Protein AF-A0A920IPK2-F1 (afdb_monomer_lite)

Sequence (86 aa):
MHGLMRVRAFTQDDGHIFCTEDQIESETGLFIKFLSNIYADLGFKNFDIKLSTRPEMRVGSDETWDKAEEALEAAIKNLRISIQNR

Radius of gyration: 15.37 Å; chains: 1; bounding box: 36×44×31 Å

Secondary structure (DSSP, 8-state):
--TTTS-S------------GGGHHHHHHHHHHHHHHHHHHTT-----EEE----SS--S-HHHHHHHHHHHHHHHHHTT--EEE-

Structure (mmCIF, N/CA/C/O backbone):
data_AF-A0A920IPK2-F1
#
_entry.id   AF-A0A920IPK2-F1
#
loop_
_atom_site.group_PDB
_atom_site.id
_atom_site.type_symbol
_atom_site.label_atom_id
_atom_site.label_alt_id
_atom_site.label_comp_id
_atom_site.label_asym_id
_atom_site.label_entity_id
_atom_site.label_seq_id
_atom_site.pdbx_PDB_ins_code
_atom_site.Cartn_x
_atom_site.Cartn_y
_atom_site.Cartn_z
_atom_site.occupancy
_atom_site.B_iso_or_equiv
_atom_site.auth_seq_id
_atom_site.auth_comp_id
_atom_site.auth_asym_id
_atom_site.auth_atom_id
_atom_site.pdbx_PDB_model_num
ATOM 1 N N . MET A 1 1 ? 4.829 -27.748 -6.132 1.00 48.81 1 MET A N 1
ATOM 2 C CA . MET A 1 1 ? 3.702 -27.508 -7.063 1.00 48.81 1 MET A CA 1
ATOM 3 C C . MET A 1 1 ? 3.032 -26.207 -6.620 1.00 48.81 1 MET A C 1
ATOM 5 O O . MET A 1 1 ? 2.505 -26.187 -5.520 1.00 48.81 1 MET A O 1
ATOM 9 N N . HIS A 1 2 ? 3.152 -25.105 -7.373 1.00 72.19 2 HIS A N 1
ATOM 10 C CA . HIS A 1 2 ? 2.758 -23.751 -6.918 1.00 72.19 2 HIS A CA 1
ATOM 11 C C . HIS A 1 2 ? 1.413 -23.250 -7.475 1.00 72.19 2 HIS A C 1
ATOM 13 O O . HIS A 1 2 ? 1.212 -22.043 -7.523 1.00 72.19 2 HIS A O 1
ATOM 19 N N . GLY A 1 3 ? 0.506 -24.160 -7.859 1.00 85.88 3 GLY A N 1
ATOM 20 C CA . GLY A 1 3 ? -0.892 -23.878 -8.227 1.00 85.88 3 GLY A CA 1
ATOM 21 C C . GLY A 1 3 ? -1.134 -22.507 -8.872 1.00 85.88 3 GLY A C 1
ATOM 22 O O . GLY A 1 3 ? -0.464 -22.140 -9.832 1.00 85.88 3 GLY A O 1
ATOM 23 N N . LEU A 1 4 ? -2.071 -21.751 -8.297 1.00 91.50 4 LEU A N 1
ATOM 24 C CA . LEU A 1 4 ? -2.380 -20.371 -8.690 1.00 91.50 4 LEU A CA 1
ATOM 25 C C . LEU A 1 4 ? -1.532 -19.316 -7.952 1.00 91.50 4 LEU A C 1
ATOM 27 O O . LEU A 1 4 ? -1.636 -18.135 -8.249 1.00 91.50 4 LEU A O 1
ATOM 31 N N . MET A 1 5 ? -0.693 -19.724 -6.994 1.00 89.75 5 MET A N 1
ATOM 32 C CA . MET A 1 5 ? -0.006 -18.804 -6.075 1.00 89.75 5 MET A CA 1
ATOM 33 C C . MET A 1 5 ? 1.272 -18.189 -6.663 1.00 89.75 5 MET A C 1
ATOM 35 O O . MET A 1 5 ? 1.748 -17.171 -6.170 1.00 89.75 5 MET A O 1
ATOM 39 N N . ARG A 1 6 ? 1.864 -18.805 -7.697 1.00 95.00 6 ARG A N 1
ATOM 40 C CA . ARG A 1 6 ? 3.022 -18.245 -8.412 1.00 95.00 6 ARG A CA 1
ATOM 41 C C . ARG A 1 6 ? 2.985 -18.640 -9.881 1.00 95.00 6 ARG A C 1
ATOM 43 O O . ARG A 1 6 ? 3.289 -19.779 -10.233 1.00 95.00 6 ARG A O 1
ATOM 50 N N . VAL A 1 7 ? 2.663 -17.675 -10.731 1.00 93.88 7 VAL A N 1
ATOM 51 C CA . VAL A 1 7 ? 2.493 -17.860 -12.176 1.00 93.88 7 VAL A CA 1
ATOM 52 C C . VAL A 1 7 ? 3.299 -16.823 -12.956 1.00 93.88 7 VAL A C 1
ATOM 54 O O . VAL A 1 7 ? 3.758 -15.831 -12.397 1.00 93.88 7 VAL A O 1
ATOM 57 N N . ARG A 1 8 ? 3.512 -17.070 -14.253 1.00 94.69 8 ARG A N 1
ATOM 58 C CA . ARG A 1 8 ? 4.213 -16.128 -15.147 1.00 94.69 8 ARG A CA 1
ATOM 59 C C . ARG A 1 8 ? 3.307 -15.017 -15.680 1.00 94.69 8 ARG A C 1
ATOM 61 O O . ARG A 1 8 ? 3.814 -13.973 -16.062 1.00 94.69 8 ARG A O 1
ATOM 68 N N . ALA A 1 9 ? 2.002 -15.263 -15.730 1.00 95.69 9 ALA A N 1
ATOM 69 C CA . ALA A 1 9 ? 1.002 -14.322 -16.209 1.00 95.69 9 ALA A CA 1
ATOM 70 C C . ALA A 1 9 ? -0.241 -14.427 -15.324 1.00 95.69 9 ALA A C 1
ATOM 72 O O . ALA A 1 9 ? -0.722 -15.530 -15.063 1.00 95.69 9 ALA A O 1
ATOM 73 N N . PHE A 1 10 ? -0.720 -13.283 -14.855 1.00 96.19 10 PHE A N 1
ATOM 74 C CA . PHE A 1 10 ? -1.937 -13.119 -14.071 1.00 96.19 10 PHE A CA 1
ATOM 75 C C . PHE A 1 10 ? -2.472 -11.706 -14.300 1.00 96.19 10 PHE A C 1
ATOM 77 O O . PHE A 1 10 ? -1.756 -10.840 -14.804 1.00 96.19 10 PHE A O 1
ATOM 84 N N . THR A 1 11 ? -3.730 -11.491 -13.946 1.00 96.81 11 THR A N 1
ATOM 85 C CA . THR A 1 11 ? -4.367 -10.177 -13.998 1.00 96.81 11 THR A CA 1
ATOM 86 C C . THR A 1 11 ? -4.502 -9.653 -12.579 1.00 96.81 11 THR A C 1
ATOM 88 O O . THR A 1 11 ? -4.891 -10.404 -11.685 1.00 96.81 11 THR A O 1
ATOM 91 N N . GLN A 1 12 ? -4.168 -8.381 -12.390 1.00 96.69 12 GLN A N 1
ATOM 92 C CA . GLN A 1 12 ? -4.358 -7.658 -11.138 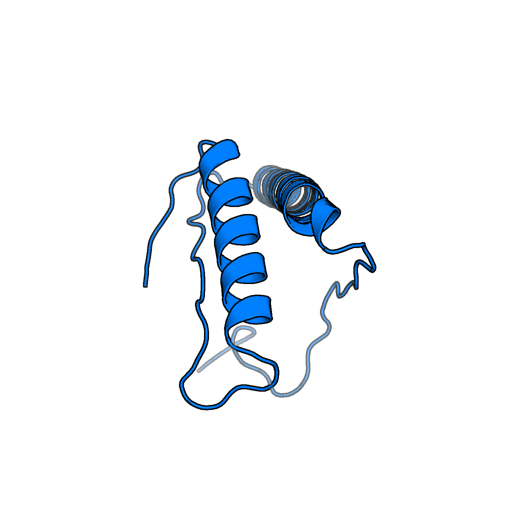1.00 96.69 12 GLN A CA 1
ATOM 93 C C . GLN A 1 12 ? -5.509 -6.670 -11.304 1.00 96.69 12 GLN A C 1
ATOM 95 O O . GLN A 1 12 ? -5.694 -6.095 -12.377 1.00 96.69 12 GLN A O 1
ATOM 100 N N . ASP A 1 13 ? -6.254 -6.463 -10.232 1.00 96.06 13 ASP A N 1
ATOM 101 C CA . ASP A 1 13 ? -7.162 -5.341 -10.017 1.00 96.06 13 ASP A CA 1
ATOM 102 C C . ASP A 1 13 ? -6.365 -4.055 -9.726 1.00 96.06 13 ASP A C 1
ATOM 104 O O . ASP A 1 13 ? -6.480 -3.444 -8.669 1.00 96.06 13 ASP A O 1
ATOM 108 N N . ASP A 1 14 ? -5.497 -3.682 -10.669 1.00 96.62 14 ASP A N 1
ATOM 109 C CA . ASP A 1 14 ? -4.501 -2.621 -10.501 1.00 96.62 14 ASP A CA 1
ATOM 110 C C . ASP A 1 14 ? -5.089 -1.203 -10.629 1.00 96.62 14 ASP A C 1
ATOM 112 O O . ASP A 1 14 ? -6.048 -0.962 -11.370 1.00 96.62 14 ASP A O 1
ATOM 116 N N . GLY A 1 15 ? -4.479 -0.243 -9.930 1.00 95.88 15 GLY A N 1
ATOM 117 C CA . GLY A 1 15 ? -4.919 1.148 -9.867 1.00 95.88 15 GLY A CA 1
ATOM 118 C C . GLY A 1 15 ? -3.816 2.093 -9.388 1.00 95.88 15 GLY A C 1
ATOM 119 O O . GLY A 1 15 ? -2.970 1.724 -8.580 1.00 95.88 15 GLY A O 1
ATOM 120 N N . HIS A 1 16 ? -3.836 3.333 -9.885 1.00 97.75 16 HIS A N 1
ATOM 121 C CA . HIS A 1 16 ? -2.822 4.347 -9.581 1.00 97.75 16 HIS A CA 1
ATOM 122 C C . HIS A 1 16 ? -3.482 5.619 -9.041 1.00 97.75 16 HIS A C 1
ATOM 124 O O . HIS A 1 16 ? -4.328 6.214 -9.712 1.00 97.75 16 HIS A O 1
ATOM 130 N N . ILE A 1 17 ? -3.075 6.043 -7.843 1.00 96.81 17 ILE A N 1
ATOM 131 C CA . ILE A 1 17 ? -3.517 7.293 -7.216 1.00 96.81 17 ILE A CA 1
ATOM 132 C C . ILE A 1 17 ? -2.456 8.362 -7.483 1.00 96.81 17 ILE A C 1
ATOM 134 O O . ILE A 1 17 ? -1.300 8.208 -7.095 1.00 96.81 17 ILE A O 1
ATOM 138 N N . PHE A 1 18 ? -2.854 9.454 -8.135 1.00 97.44 18 PHE A N 1
ATOM 139 C CA . PHE A 1 18 ? -2.021 10.644 -8.298 1.00 97.44 18 PHE A CA 1
ATOM 140 C C . PHE A 1 18 ? -2.475 11.692 -7.286 1.00 97.44 18 PHE A C 1
ATOM 142 O O . PHE A 1 18 ? -3.611 12.158 -7.350 1.00 97.44 18 PHE A O 1
ATOM 149 N N . CYS A 1 19 ? -1.594 12.049 -6.359 1.00 96.06 19 CYS A N 1
ATOM 150 C CA . CYS A 1 19 ? -1.873 12.988 -5.279 1.00 96.06 19 CYS A CA 1
ATOM 151 C C . CYS A 1 19 ? -0.627 13.832 -4.970 1.00 96.06 19 CYS A C 1
ATOM 153 O O . CYS A 1 19 ? 0.473 13.530 -5.447 1.00 96.06 19 CYS A O 1
ATOM 155 N N . THR A 1 20 ? -0.799 14.921 -4.229 1.00 95.38 20 THR A N 1
ATOM 156 C CA . THR A 1 20 ? 0.316 15.729 -3.719 1.00 95.38 20 THR A CA 1
ATOM 157 C C . THR A 1 20 ? 0.973 15.053 -2.510 1.00 95.38 20 THR A C 1
ATOM 159 O O . THR A 1 20 ? 0.398 14.150 -1.905 1.00 95.38 20 THR A O 1
ATOM 162 N N . GLU A 1 21 ? 2.188 15.471 -2.135 1.00 90.62 21 GLU A N 1
ATOM 163 C CA . GLU A 1 21 ? 2.931 14.842 -1.024 1.00 90.62 21 GLU A CA 1
ATOM 164 C C . GLU A 1 21 ? 2.152 14.861 0.303 1.00 90.62 21 GLU A C 1
ATOM 166 O O . GLU A 1 21 ? 2.169 13.887 1.051 1.00 90.62 21 GLU A O 1
ATOM 171 N N . ASP A 1 22 ? 1.423 15.942 0.578 1.00 93.25 22 ASP A N 1
ATOM 172 C CA . ASP A 1 22 ? 0.602 16.114 1.779 1.00 93.25 22 ASP A CA 1
ATOM 173 C C . ASP A 1 22 ? -0.644 15.212 1.812 1.00 93.25 22 ASP A C 1
ATOM 175 O O . ASP A 1 22 ? -1.229 15.008 2.874 1.00 93.25 22 ASP A O 1
ATOM 179 N N . GLN A 1 23 ? -1.037 14.633 0.676 1.00 95.94 23 GLN A N 1
ATOM 180 C CA . GLN A 1 23 ? -2.203 13.754 0.565 1.00 95.94 23 GLN A CA 1
ATOM 181 C C . GLN A 1 23 ? -1.864 12.269 0.766 1.00 95.94 23 GLN A C 1
ATOM 183 O O . GLN A 1 23 ? -2.780 11.457 0.921 1.00 95.94 23 GLN A O 1
ATOM 188 N N . ILE A 1 24 ? -0.575 11.901 0.797 1.00 95.12 24 ILE A N 1
ATOM 189 C CA . ILE A 1 24 ? -0.122 10.499 0.857 1.00 95.12 24 ILE A CA 1
ATOM 190 C C . ILE A 1 24 ? -0.734 9.765 2.054 1.00 95.12 24 ILE A C 1
ATOM 192 O O . ILE A 1 24 ? -1.246 8.654 1.900 1.00 95.12 24 ILE A O 1
ATOM 196 N N . GLU A 1 25 ? -0.724 10.384 3.237 1.00 95.12 25 GLU A N 1
ATOM 197 C CA . GLU A 1 25 ? -1.278 9.776 4.450 1.00 95.12 25 GLU A CA 1
ATOM 198 C C . GLU A 1 25 ? -2.782 9.491 4.299 1.00 95.12 25 GLU A C 1
ATOM 200 O O . GLU A 1 25 ? -3.240 8.370 4.548 1.00 95.12 25 GLU A O 1
ATOM 205 N N . SER A 1 26 ? -3.559 10.482 3.845 1.00 95.75 26 SER A N 1
ATOM 206 C CA . SER A 1 26 ? -5.011 10.344 3.707 1.00 95.75 26 SER A CA 1
ATOM 207 C C . SER A 1 26 ? -5.406 9.326 2.641 1.00 95.75 26 SER A C 1
ATOM 209 O O . SER A 1 26 ? -6.282 8.498 2.893 1.00 95.75 26 SER A O 1
ATOM 211 N N . GLU A 1 27 ? -4.740 9.336 1.483 1.00 97.69 27 GLU A N 1
ATOM 212 C CA . GLU A 1 27 ? -5.023 8.398 0.390 1.00 97.69 27 GLU A CA 1
ATOM 213 C C . GLU A 1 27 ? -4.679 6.960 0.796 1.00 97.69 27 GLU A C 1
ATOM 215 O O . GLU A 1 27 ? -5.467 6.036 0.576 1.00 97.69 27 GLU A O 1
ATOM 220 N N . THR A 1 28 ? -3.558 6.772 1.497 1.00 95.94 28 THR A N 1
ATOM 221 C CA . THR A 1 28 ? -3.171 5.468 2.056 1.00 95.94 28 THR A CA 1
ATOM 222 C C . THR A 1 28 ? -4.216 4.966 3.054 1.00 95.94 28 THR A C 1
ATOM 224 O O . THR A 1 28 ? -4.637 3.808 2.992 1.00 95.94 28 THR A O 1
ATOM 227 N N . GLY A 1 29 ? -4.689 5.839 3.948 1.00 94.62 29 GLY A N 1
ATOM 228 C CA . GLY A 1 29 ? -5.725 5.505 4.924 1.00 94.62 29 GLY A CA 1
ATOM 229 C C . GLY A 1 29 ? -7.050 5.083 4.281 1.00 94.62 29 GLY A C 1
ATOM 230 O O . GLY A 1 29 ? -7.651 4.077 4.677 1.00 94.62 29 GLY A O 1
ATOM 231 N N . LEU A 1 30 ? -7.493 5.823 3.259 1.00 95.69 30 LEU A N 1
ATOM 232 C CA . LEU A 1 30 ? -8.697 5.505 2.489 1.00 95.69 30 LEU A CA 1
ATOM 233 C C . LEU A 1 30 ? -8.568 4.155 1.781 1.00 95.69 30 LEU A C 1
ATOM 235 O O . LEU A 1 30 ? -9.491 3.337 1.853 1.00 95.69 30 LEU A O 1
ATOM 239 N N . PHE A 1 31 ? -7.418 3.892 1.161 1.00 96.25 31 PHE A N 1
ATOM 240 C CA . PHE A 1 31 ? -7.170 2.636 0.464 1.00 96.25 31 PHE A CA 1
ATOM 241 C C . PHE A 1 31 ? -7.145 1.433 1.415 1.00 96.25 31 PHE A C 1
ATOM 243 O O . PHE A 1 31 ? -7.803 0.427 1.147 1.00 96.25 31 PHE A O 1
ATOM 250 N N . ILE A 1 32 ? -6.463 1.532 2.562 1.00 94.31 32 ILE A N 1
ATOM 251 C CA . ILE A 1 32 ? -6.441 0.436 3.545 1.00 94.31 32 ILE A CA 1
ATOM 252 C C . ILE A 1 32 ? -7.858 0.138 4.042 1.00 94.31 32 ILE A C 1
ATOM 254 O O . ILE A 1 32 ? -8.237 -1.030 4.153 1.00 94.31 32 ILE A O 1
ATOM 258 N N . LYS A 1 33 ? -8.676 1.166 4.302 1.00 92.44 33 LYS A N 1
ATOM 259 C CA . LYS A 1 33 ? -10.079 0.979 4.699 1.00 92.44 33 LYS A CA 1
ATOM 260 C C . LYS A 1 33 ? -10.892 0.275 3.610 1.00 92.44 33 LYS A C 1
ATOM 262 O O . LYS A 1 33 ? -11.667 -0.626 3.920 1.00 92.44 33 LYS A O 1
ATOM 267 N N . PHE A 1 34 ? -10.710 0.665 2.351 1.00 94.56 34 PHE A N 1
ATOM 268 C CA . PHE A 1 34 ? -11.353 0.015 1.210 1.00 94.56 34 PHE A CA 1
ATOM 269 C C . PHE A 1 34 ? -10.968 -1.468 1.108 1.00 94.56 34 PHE A C 1
ATOM 271 O O . PHE A 1 34 ? -11.852 -2.325 1.088 1.00 94.56 34 PHE A O 1
ATOM 278 N N . LEU A 1 35 ? -9.670 -1.780 1.150 1.00 94.25 35 LEU A N 1
ATOM 279 C CA . LEU A 1 35 ? -9.176 -3.158 1.100 1.00 94.25 35 LEU A CA 1
ATOM 280 C C . LEU A 1 35 ? -9.665 -3.993 2.296 1.00 94.25 35 LEU A C 1
ATOM 282 O O . LEU A 1 35 ? -10.045 -5.151 2.131 1.00 94.25 35 LEU A O 1
ATOM 286 N N . SER A 1 36 ? -9.726 -3.392 3.489 1.00 91.81 36 SER A N 1
ATOM 287 C CA . SER A 1 36 ? -10.257 -4.037 4.700 1.00 91.81 36 SER A CA 1
ATOM 288 C C . SER A 1 36 ? -11.713 -4.476 4.527 1.00 91.81 36 SER A C 1
ATOM 290 O O . SER A 1 36 ? -12.076 -5.573 4.949 1.00 91.81 36 SER A O 1
ATOM 292 N N . ASN A 1 37 ? -12.543 -3.643 3.888 1.00 93.06 37 ASN A N 1
ATOM 293 C CA . ASN A 1 37 ? -13.942 -3.977 3.613 1.00 93.06 37 ASN A CA 1
ATOM 294 C C . ASN A 1 37 ? -14.053 -5.146 2.627 1.00 93.06 37 ASN A C 1
ATOM 296 O O . ASN A 1 37 ? -14.825 -6.067 2.869 1.00 93.06 37 ASN A O 1
ATOM 300 N N . ILE A 1 38 ? -13.230 -5.159 1.572 1.00 95.62 38 ILE A N 1
ATOM 301 C CA . ILE A 1 38 ? -13.188 -6.278 0.618 1.00 95.62 38 ILE A CA 1
ATOM 302 C C . ILE A 1 38 ? -12.810 -7.580 1.330 1.00 95.62 38 ILE A C 1
ATOM 304 O O . ILE A 1 38 ? -13.445 -8.613 1.127 1.00 95.62 38 ILE A O 1
ATOM 308 N N . TYR A 1 39 ? -11.791 -7.549 2.190 1.00 95.00 39 TYR A N 1
ATOM 309 C CA . TYR A 1 39 ? -11.394 -8.724 2.965 1.00 95.00 39 TYR A CA 1
ATOM 310 C C . TYR A 1 39 ? -12.516 -9.214 3.883 1.00 95.00 39 TYR A C 1
ATOM 312 O O . TYR A 1 39 ? -12.741 -10.424 3.961 1.00 95.00 39 TYR A O 1
ATOM 320 N N . ALA A 1 40 ? -13.254 -8.299 4.517 1.00 92.62 40 ALA A N 1
ATOM 321 C CA . ALA A 1 40 ? -14.415 -8.645 5.329 1.00 92.62 40 ALA A CA 1
ATOM 322 C C . ALA A 1 40 ? -15.528 -9.308 4.495 1.00 92.62 40 ALA A C 1
ATOM 324 O O . ALA A 1 40 ? -16.036 -10.356 4.900 1.00 92.62 40 ALA A O 1
ATOM 325 N N . ASP A 1 41 ? -15.848 -8.763 3.316 1.00 96.31 41 ASP A N 1
ATOM 326 C CA . ASP A 1 41 ? -16.852 -9.317 2.393 1.00 96.31 41 ASP A CA 1
ATOM 327 C C . ASP A 1 41 ? -16.465 -10.717 1.882 1.00 96.31 41 ASP A C 1
ATOM 329 O O . ASP A 1 41 ? -17.323 -11.579 1.682 1.00 96.31 41 ASP A O 1
ATOM 333 N N . LEU A 1 42 ? -15.163 -10.982 1.734 1.00 96.88 42 LEU A N 1
ATOM 334 C CA . LEU A 1 42 ? -14.613 -12.293 1.369 1.00 96.88 42 LEU A CA 1
ATOM 335 C C . LEU A 1 42 ? -14.484 -13.267 2.559 1.00 96.88 42 LEU A C 1
ATOM 337 O O . LEU A 1 42 ? -14.072 -14.414 2.377 1.00 96.88 42 LEU A O 1
ATOM 341 N N . GLY A 1 43 ? -14.841 -12.843 3.775 1.00 95.44 43 GLY A N 1
ATOM 342 C CA . GLY A 1 43 ? -14.837 -13.678 4.979 1.00 95.44 43 GLY A CA 1
ATOM 343 C C . GLY A 1 43 ? -13.501 -13.745 5.728 1.00 95.44 43 GLY A C 1
ATOM 344 O O . GLY A 1 43 ? -13.360 -14.556 6.652 1.00 95.44 43 GLY A O 1
ATOM 345 N N . PHE A 1 44 ? -12.524 -12.901 5.389 1.00 93.00 44 PHE A N 1
ATOM 346 C CA . PHE A 1 44 ? -11.266 -12.789 6.127 1.00 93.00 44 PHE A CA 1
ATOM 347 C C . PHE A 1 44 ? -11.443 -11.887 7.349 1.00 93.00 44 PHE A C 1
ATOM 349 O O . PHE A 1 44 ? -11.685 -10.690 7.242 1.00 93.00 44 PHE A O 1
ATOM 356 N N . LYS A 1 45 ? -11.306 -12.475 8.542 1.00 83.75 45 LYS A N 1
ATOM 357 C CA . LYS A 1 45 ? -11.532 -11.766 9.814 1.00 83.75 45 LYS A CA 1
ATOM 358 C C . LYS A 1 45 ? -10.335 -10.947 10.285 1.00 83.75 45 LYS A C 1
ATOM 360 O O . LYS A 1 45 ? -10.525 -9.976 11.002 1.00 83.75 45 LYS A O 1
ATOM 365 N N . ASN A 1 46 ? -9.127 -11.371 9.920 1.00 85.69 46 ASN A N 1
ATOM 366 C CA . ASN A 1 46 ? -7.876 -10.781 10.378 1.00 85.69 46 ASN A CA 1
ATOM 367 C C . ASN A 1 46 ? -6.870 -10.762 9.227 1.00 85.69 46 ASN A C 1
ATOM 369 O O . ASN A 1 46 ? -6.796 -11.721 8.455 1.00 85.69 46 ASN A O 1
ATOM 373 N N . PHE A 1 47 ? -6.065 -9.710 9.169 1.00 87.50 47 PHE A N 1
ATOM 374 C CA . PHE A 1 47 ? -4.893 -9.606 8.311 1.00 87.50 47 PHE A CA 1
ATOM 375 C C . PHE A 1 47 ? -3.865 -8.699 8.993 1.00 87.50 47 PHE A C 1
ATOM 377 O O . PHE A 1 47 ? -4.227 -7.837 9.793 1.00 87.50 47 PHE A O 1
ATOM 384 N N . ASP A 1 48 ? -2.591 -8.908 8.675 1.00 88.81 48 ASP A N 1
ATOM 385 C CA . ASP A 1 48 ? -1.499 -8.072 9.163 1.00 88.81 48 ASP A CA 1
ATOM 386 C C . ASP A 1 48 ? -1.099 -7.067 8.083 1.00 88.81 48 ASP A C 1
ATOM 388 O O . ASP A 1 48 ? -0.988 -7.421 6.904 1.00 88.81 48 ASP A O 1
ATOM 392 N N . ILE A 1 49 ? -0.811 -5.832 8.489 1.00 89.38 49 ILE A N 1
ATOM 393 C CA . ILE A 1 49 ? -0.186 -4.840 7.612 1.00 89.38 49 ILE A CA 1
ATOM 394 C C . ILE A 1 49 ? 1.324 -4.875 7.839 1.00 89.38 49 ILE A C 1
ATOM 396 O O . ILE A 1 49 ? 1.793 -4.866 8.980 1.00 89.38 49 ILE A O 1
ATOM 400 N N . LYS A 1 50 ? 2.083 -4.911 6.739 1.00 90.06 50 LYS A N 1
ATOM 401 C CA . LYS A 1 50 ? 3.548 -4.867 6.748 1.00 90.06 50 LYS A CA 1
ATOM 402 C C . LYS A 1 50 ? 4.0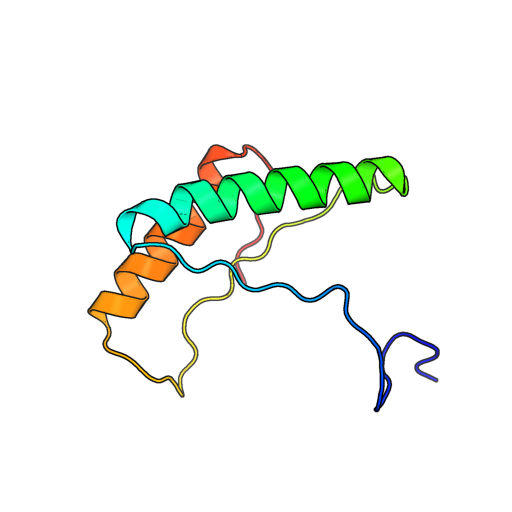32 -3.649 5.982 1.00 90.06 50 LYS A C 1
ATOM 404 O O . LYS A 1 50 ? 3.835 -3.575 4.771 1.00 90.06 50 LYS A O 1
ATOM 409 N N . LEU A 1 51 ? 4.688 -2.730 6.683 1.00 92.06 51 LEU A N 1
ATOM 410 C CA . LEU A 1 51 ? 5.352 -1.591 6.061 1.00 92.06 51 LEU A CA 1
ATOM 411 C C . LEU A 1 51 ? 6.695 -2.050 5.484 1.00 92.06 51 LEU A C 1
ATOM 413 O O . LEU A 1 51 ? 7.526 -2.605 6.200 1.00 92.06 51 LEU A O 1
ATOM 417 N N . SER A 1 52 ? 6.887 -1.857 4.181 1.00 92.00 52 SER A N 1
ATOM 418 C CA . SER A 1 52 ? 8.168 -2.112 3.517 1.00 92.00 52 SER A CA 1
ATOM 419 C C . SER A 1 52 ? 8.898 -0.787 3.337 1.00 92.00 52 SER A C 1
ATOM 421 O O . SER A 1 52 ? 8.356 0.122 2.714 1.00 92.00 52 SER A O 1
ATOM 423 N N . THR A 1 53 ? 10.100 -0.684 3.895 1.00 93.38 53 THR A N 1
ATOM 424 C CA . THR A 1 53 ? 10.945 0.515 3.838 1.00 93.38 53 THR A CA 1
ATOM 425 C C . THR A 1 53 ? 11.912 0.465 2.654 1.00 93.38 53 THR A C 1
ATOM 427 O O . THR A 1 53 ? 11.976 -0.526 1.915 1.00 93.38 53 THR A O 1
ATOM 430 N N . ARG A 1 54 ? 12.648 1.557 2.443 1.00 94.81 54 ARG A N 1
ATOM 431 C CA . ARG A 1 54 ? 13.575 1.735 1.327 1.00 94.81 54 ARG A CA 1
ATOM 432 C C . ARG A 1 54 ? 14.599 0.592 1.228 1.00 94.81 54 ARG A C 1
ATOM 434 O O . ARG A 1 54 ? 15.237 0.247 2.224 1.00 94.81 54 ARG A O 1
ATOM 441 N N . PRO A 1 55 ? 14.807 0.016 0.032 1.00 94.62 55 PRO A N 1
ATOM 442 C CA . PRO A 1 55 ? 15.845 -0.986 -0.200 1.00 94.62 55 PRO A CA 1
ATOM 443 C C . PRO A 1 55 ? 17.228 -0.344 -0.414 1.00 94.62 55 PRO A C 1
ATOM 445 O O . PRO A 1 55 ? 17.342 0.862 -0.634 1.00 94.62 55 PRO A O 1
ATOM 448 N N . GLU A 1 56 ? 18.285 -1.164 -0.428 1.00 94.12 56 GLU A N 1
ATOM 449 C CA . GLU A 1 56 ? 19.659 -0.709 -0.716 1.00 94.12 56 GLU A CA 1
ATOM 450 C C . GLU A 1 56 ? 19.779 -0.039 -2.094 1.00 94.12 56 GLU A C 1
ATOM 452 O O . GLU A 1 56 ? 20.378 1.026 -2.229 1.00 94.12 56 GLU A O 1
ATOM 457 N N . MET A 1 57 ? 19.182 -0.647 -3.124 1.00 95.06 57 MET A N 1
ATOM 458 C CA . MET A 1 57 ? 19.129 -0.089 -4.475 1.00 95.06 57 MET A CA 1
ATOM 459 C C . MET A 1 57 ? 17.820 0.668 -4.674 1.00 95.06 57 MET A C 1
ATOM 461 O O . MET A 1 57 ? 16.760 0.052 -4.787 1.00 95.06 57 MET A O 1
ATOM 465 N N . ARG A 1 58 ? 17.892 1.998 -4.749 1.00 93.12 58 ARG A N 1
ATOM 466 C CA . ARG A 1 58 ? 16.720 2.879 -4.833 1.00 93.12 58 ARG A CA 1
ATOM 467 C C . ARG A 1 58 ? 16.956 4.094 -5.725 1.00 93.12 58 ARG A C 1
ATOM 469 O O . ARG A 1 58 ? 18.091 4.457 -6.018 1.00 93.12 58 ARG A O 1
ATOM 476 N N . VAL A 1 59 ? 15.854 4.710 -6.143 1.00 94.12 59 VAL A N 1
ATOM 477 C CA . VAL A 1 59 ? 15.809 5.971 -6.898 1.00 94.12 59 VAL A CA 1
ATOM 478 C C . VAL A 1 59 ? 15.137 7.036 -6.027 1.00 94.12 59 VAL A C 1
ATOM 480 O O . VAL A 1 59 ? 14.294 6.701 -5.195 1.00 94.12 59 VAL A O 1
ATOM 483 N N . GLY A 1 60 ? 15.503 8.304 -6.222 1.00 92.88 60 GLY A N 1
ATOM 484 C CA . GLY A 1 60 ? 15.018 9.434 -5.423 1.00 92.88 60 GLY A CA 1
ATOM 485 C C . GLY A 1 60 ? 15.997 9.829 -4.317 1.00 92.88 60 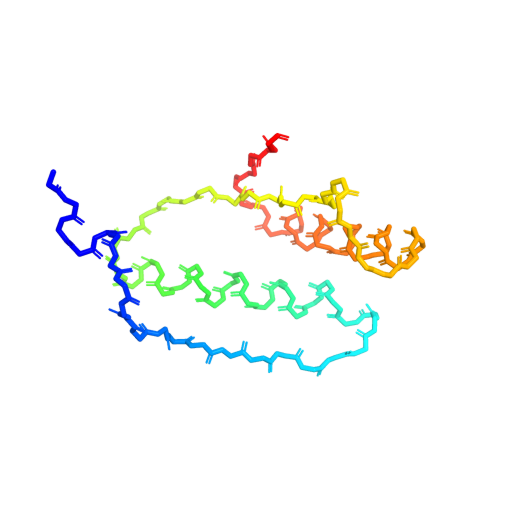GLY A C 1
ATOM 486 O O . GLY A 1 60 ? 16.990 9.139 -4.086 1.00 92.88 60 GLY A O 1
ATOM 487 N N . SER A 1 61 ? 15.735 10.962 -3.668 1.00 95.56 61 SER A N 1
ATOM 488 C CA . SER A 1 61 ? 16.568 11.459 -2.571 1.00 95.56 61 SER A CA 1
ATOM 489 C C . SER A 1 61 ? 16.132 10.886 -1.222 1.00 95.56 61 SER A C 1
ATOM 491 O O . SER A 1 61 ? 15.029 10.350 -1.088 1.00 95.56 61 SER A O 1
ATOM 493 N N . ASP A 1 62 ? 16.999 10.998 -0.218 1.00 95.38 62 ASP A N 1
ATOM 494 C CA . ASP A 1 62 ? 16.711 10.529 1.140 1.00 95.38 62 ASP A CA 1
ATOM 495 C C . ASP A 1 62 ? 15.510 11.260 1.728 1.00 95.38 62 ASP A C 1
ATOM 497 O O . ASP A 1 62 ? 14.635 10.619 2.296 1.00 95.38 62 ASP A O 1
ATOM 501 N N . GLU A 1 63 ? 15.395 12.559 1.465 1.00 95.19 63 GLU A N 1
ATOM 502 C CA . GLU A 1 63 ? 14.312 13.396 1.974 1.00 95.19 63 GLU A CA 1
ATOM 503 C C . GLU A 1 63 ? 12.949 12.989 1.398 1.00 95.19 63 GLU A C 1
ATOM 505 O O . GLU A 1 63 ? 11.943 13.009 2.107 1.00 95.19 63 GLU A O 1
ATOM 510 N N . THR A 1 64 ? 12.887 12.608 0.116 1.00 92.75 64 THR A N 1
ATOM 511 C CA . THR A 1 64 ? 11.646 12.097 -0.489 1.00 92.75 64 THR A CA 1
ATOM 512 C C . THR A 1 64 ? 11.237 10.772 0.146 1.00 92.75 64 THR A C 1
ATOM 514 O O . THR A 1 64 ? 10.057 10.558 0.422 1.00 92.75 64 THR A O 1
ATOM 517 N N . TRP A 1 65 ? 12.205 9.888 0.392 1.00 95.12 65 TRP A N 1
ATOM 518 C CA . TRP A 1 65 ? 11.944 8.614 1.053 1.00 95.12 65 TRP A CA 1
ATOM 519 C C . TRP A 1 65 ? 11.514 8.795 2.510 1.00 95.12 65 TRP A C 1
ATOM 521 O O . TRP A 1 65 ? 10.563 8.139 2.925 1.00 95.12 65 TRP A O 1
ATOM 531 N N . ASP A 1 66 ? 12.157 9.697 3.256 1.00 94.50 66 ASP A N 1
ATOM 532 C CA . ASP A 1 66 ? 11.816 9.998 4.652 1.00 94.50 66 ASP A CA 1
ATOM 533 C C . ASP A 1 66 ? 10.353 10.435 4.762 1.00 94.50 66 ASP A C 1
ATOM 535 O O . ASP A 1 66 ? 9.586 9.855 5.528 1.00 94.50 66 ASP A O 1
ATOM 539 N N . LYS A 1 67 ? 9.938 11.384 3.914 1.00 92.94 67 LYS A N 1
ATOM 540 C CA . LYS A 1 67 ? 8.548 11.852 3.855 1.00 92.94 67 LYS A CA 1
ATOM 541 C C . LYS A 1 67 ? 7.561 10.734 3.525 1.00 92.94 67 LYS A C 1
ATOM 543 O O . LYS A 1 67 ? 6.506 10.643 4.146 1.00 92.94 67 LYS A O 1
ATOM 548 N N . ALA A 1 68 ? 7.878 9.902 2.531 1.00 93.38 68 ALA A N 1
ATOM 549 C CA . ALA A 1 68 ? 6.988 8.830 2.101 1.00 93.38 68 ALA A CA 1
ATOM 550 C C . ALA A 1 68 ? 6.836 7.752 3.184 1.00 93.38 68 ALA A C 1
ATOM 552 O O . ALA A 1 68 ? 5.720 7.333 3.482 1.00 93.38 68 ALA A O 1
ATOM 553 N N . GLU A 1 69 ? 7.939 7.319 3.797 1.00 95.12 69 GLU A N 1
ATOM 554 C CA . GLU A 1 69 ? 7.917 6.327 4.874 1.00 95.12 69 GLU A CA 1
ATOM 555 C C . GLU A 1 69 ? 7.170 6.844 6.107 1.00 95.12 69 GLU A C 1
ATOM 557 O O . GLU A 1 69 ? 6.349 6.110 6.657 1.00 95.12 69 GLU A O 1
ATOM 562 N N . GLU A 1 70 ? 7.392 8.103 6.499 1.00 95.12 70 GLU A N 1
ATOM 563 C CA . GLU A 1 70 ? 6.692 8.731 7.624 1.00 95.12 70 GLU A CA 1
ATOM 564 C C . GLU A 1 70 ? 5.181 8.818 7.368 1.00 95.12 70 GLU A C 1
ATOM 566 O O . GLU A 1 70 ? 4.389 8.408 8.218 1.00 95.12 70 GLU A O 1
ATOM 571 N N . ALA A 1 71 ? 4.767 9.266 6.177 1.00 94.69 71 ALA A N 1
ATOM 572 C CA . ALA A 1 71 ? 3.353 9.361 5.812 1.00 94.69 71 ALA A CA 1
ATOM 573 C C . ALA A 1 71 ? 2.662 7.985 5.780 1.00 94.69 71 ALA A C 1
ATOM 575 O O . ALA A 1 71 ? 1.538 7.837 6.267 1.00 94.69 71 ALA A O 1
ATOM 576 N N . LEU A 1 72 ? 3.333 6.960 5.242 1.00 94.56 72 LEU A N 1
ATOM 577 C CA . LEU A 1 72 ? 2.814 5.590 5.230 1.00 94.56 72 LEU A CA 1
ATOM 578 C C . LEU A 1 72 ? 2.704 5.023 6.650 1.00 94.56 72 LEU A C 1
ATOM 580 O O . LEU A 1 72 ? 1.692 4.411 6.995 1.00 94.56 72 LEU A O 1
ATOM 584 N N . GLU A 1 73 ? 3.716 5.230 7.493 1.00 93.88 73 GLU A N 1
ATOM 585 C CA . GLU A 1 73 ? 3.691 4.759 8.876 1.00 93.88 73 GLU A CA 1
ATOM 586 C C . GLU A 1 73 ? 2.587 5.457 9.690 1.00 93.88 73 GLU A C 1
ATOM 588 O O . GLU A 1 73 ? 1.852 4.792 10.430 1.00 93.88 73 GLU A O 1
ATOM 593 N N . ALA A 1 74 ? 2.428 6.774 9.523 1.00 93.19 74 ALA A N 1
ATOM 594 C CA . ALA A 1 74 ? 1.374 7.561 10.158 1.00 93.19 74 ALA A CA 1
ATOM 595 C C . ALA A 1 74 ? -0.022 7.053 9.769 1.00 93.19 74 ALA A C 1
ATOM 597 O O . ALA A 1 74 ? -0.844 6.778 10.650 1.00 93.19 74 ALA A O 1
ATOM 598 N N . ALA A 1 75 ? -0.259 6.818 8.472 1.00 92.19 75 ALA A N 1
ATOM 599 C CA . ALA A 1 75 ? -1.526 6.289 7.974 1.00 92.19 75 ALA A CA 1
ATOM 600 C C . ALA A 1 75 ? -1.883 4.952 8.641 1.00 92.19 75 ALA A C 1
ATOM 602 O O . ALA A 1 75 ? -3.006 4.765 9.111 1.00 92.19 75 ALA A O 1
ATOM 603 N N . ILE A 1 76 ? -0.921 4.029 8.741 1.00 90.69 76 ILE A N 1
ATOM 604 C CA . ILE A 1 76 ? -1.150 2.712 9.348 1.00 90.69 76 ILE A CA 1
ATOM 605 C C . ILE A 1 76 ? -1.410 2.844 10.860 1.00 90.69 76 ILE A C 1
ATOM 607 O O . ILE A 1 76 ? -2.358 2.241 11.373 1.00 90.69 76 ILE A O 1
ATOM 611 N N . LYS A 1 77 ? -0.622 3.654 11.584 1.00 88.06 77 LYS A N 1
ATOM 612 C CA . LYS A 1 77 ? -0.7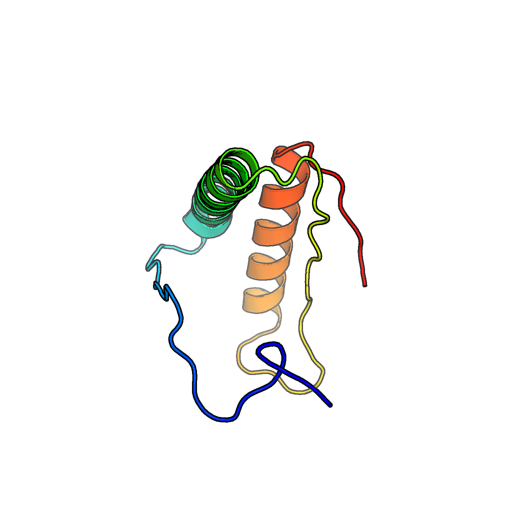99 3.883 13.034 1.00 88.06 77 LYS A CA 1
ATOM 613 C C . LYS A 1 77 ? -2.176 4.466 13.362 1.00 88.06 77 LYS A C 1
ATOM 615 O O . LYS A 1 77 ? -2.794 4.066 14.352 1.00 88.06 77 LYS A O 1
ATOM 620 N N . ASN A 1 78 ? -2.688 5.353 12.512 1.00 84.69 78 ASN A N 1
ATOM 621 C CA . ASN A 1 78 ? -3.983 6.004 12.707 1.00 84.69 78 ASN A CA 1
ATOM 622 C C . ASN A 1 78 ? -5.184 5.055 12.520 1.00 84.69 78 ASN A C 1
ATOM 624 O O . ASN A 1 78 ? -6.260 5.310 13.066 1.00 84.69 78 ASN A O 1
ATOM 628 N N . LEU A 1 79 ? -5.010 3.922 11.831 1.00 76.31 79 LEU A N 1
ATOM 629 C CA . LEU A 1 79 ? -6.092 2.975 11.529 1.00 76.31 79 LEU A CA 1
ATOM 630 C C . LEU A 1 79 ? -6.399 1.965 12.650 1.00 76.31 79 LEU A C 1
ATOM 632 O O . LEU A 1 79 ? -7.393 1.248 12.551 1.00 76.31 79 LEU A O 1
ATOM 636 N N . ARG A 1 80 ? -5.601 1.911 13.731 1.00 66.88 80 ARG A N 1
ATOM 637 C CA . ARG A 1 80 ? -5.758 0.955 14.858 1.00 66.88 80 ARG A CA 1
ATOM 638 C C . ARG A 1 80 ? -5.848 -0.526 14.428 1.00 66.88 80 ARG A C 1
ATOM 640 O O . ARG A 1 80 ? -6.501 -1.324 15.098 1.00 66.88 80 ARG A O 1
ATOM 647 N N . ILE A 1 81 ? -5.193 -0.897 13.329 1.00 67.75 81 ILE A N 1
ATOM 648 C CA . ILE A 1 81 ? -5.059 -2.286 12.852 1.00 67.75 81 ILE A CA 1
ATOM 649 C C . ILE A 1 81 ? -3.735 -2.864 13.386 1.00 67.75 81 ILE A C 1
ATOM 651 O O . ILE A 1 81 ? -2.800 -2.113 13.658 1.00 67.75 81 ILE A O 1
ATOM 655 N N . SER A 1 82 ? -3.636 -4.182 13.579 1.00 57.31 82 SER A N 1
ATOM 656 C CA . SER A 1 82 ? -2.387 -4.840 13.994 1.00 57.31 82 SER A CA 1
ATOM 657 C C . SER A 1 82 ? -1.282 -4.678 12.934 1.00 57.31 82 SER A C 1
ATOM 659 O O . SER A 1 82 ? -1.475 -5.017 11.766 1.00 57.31 82 SER A O 1
ATOM 661 N N . ILE A 1 83 ? -0.117 -4.161 13.346 1.00 56.16 83 ILE A N 1
ATOM 662 C CA . IL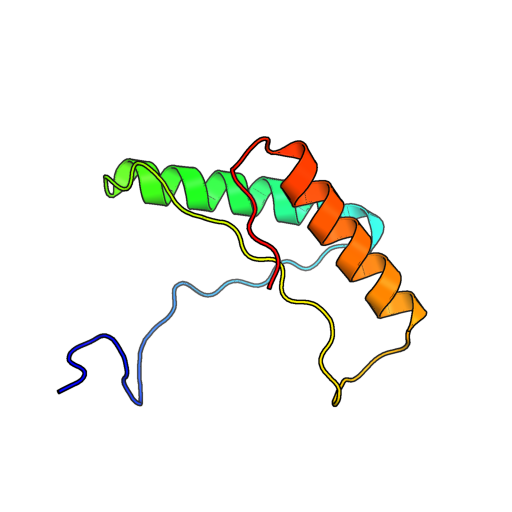E A 1 83 ? 1.030 -3.853 12.471 1.00 56.16 83 ILE A CA 1
ATOM 663 C C . ILE A 1 83 ? 2.188 -4.809 12.781 1.00 56.16 83 ILE A C 1
ATOM 665 O O . ILE A 1 83 ? 2.523 -5.006 13.950 1.00 56.16 83 ILE A O 1
ATOM 669 N N . GLN A 1 84 ? 2.831 -5.362 11.746 1.00 49.84 84 GLN A N 1
ATOM 670 C CA . GLN A 1 84 ? 4.113 -6.067 11.864 1.00 49.84 84 GLN A CA 1
ATOM 671 C C . GLN A 1 84 ? 5.205 -5.323 11.085 1.00 49.84 84 GLN A C 1
ATOM 673 O O . GLN A 1 84 ? 5.084 -5.133 9.875 1.00 49.84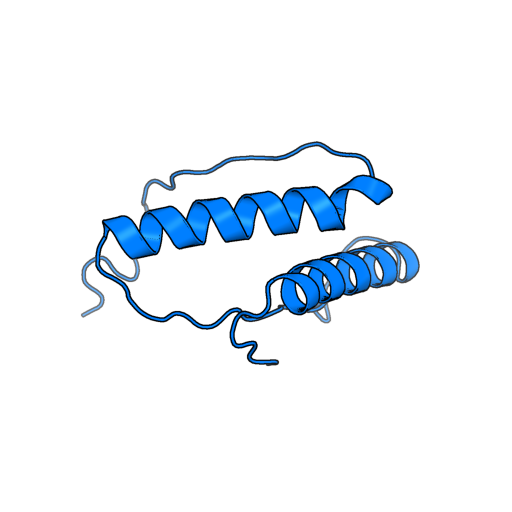 84 GLN A O 1
ATOM 678 N N . ASN A 1 85 ? 6.300 -4.973 11.760 1.00 45.62 85 ASN A N 1
ATOM 679 C CA . ASN A 1 85 ? 7.507 -4.464 11.104 1.00 45.62 85 ASN A CA 1
ATOM 680 C C . ASN A 1 85 ? 8.350 -5.644 10.595 1.00 45.62 85 ASN A C 1
ATOM 682 O O . ASN A 1 85 ? 8.419 -6.681 11.262 1.00 45.62 85 ASN A O 1
ATOM 686 N N . ARG A 1 86 ? 8.941 -5.507 9.403 1.00 48.00 86 ARG A N 1
ATOM 687 C CA . ARG A 1 86 ? 9.937 -6.458 8.887 1.00 48.00 86 ARG A CA 1
ATOM 688 C C . ARG A 1 86 ? 11.330 -6.119 9.387 1.00 48.00 86 ARG A C 1
ATOM 690 O O . ARG A 1 86 ? 11.616 -4.913 9.518 1.00 48.00 86 ARG A O 1
#

pLDDT: mean 89.61, std 12.04, range [45.62, 97.75]

Foldseek 3Di:
DCPPNDDPDDDDPDDDDDDDLVCLLVVLLVVVVVVVVVCVVVPNPADEDEQDADDPDDDDDPVSRVSNSVSNVNSVVVNPHHYDYD